Protein AF-A0A143X7D5-F1 (afdb_monomer)

Solvent-accessible surface area (backbone atoms only — not comparable to full-atom values): 6644 Å² total; per-residue (Å²): 92,48,33,37,42,41,21,93,59,34,84,65,52,50,61,60,49,52,70,38,88,50,34,40,72,73,49,76,59,88,43,32,39,33,36,39,40,76,62,88,69,55,76,86,48,47,62,59,50,52,53,51,52,48,35,73,75,69,42,84,82,70,75,68,48,77,35,49,46,55,92,31,26,78,36,88,57,76,90,55,57,66,74,67,44,72,76,34,70,80,75,71,52,84,51,76,47,47,68,66,62,52,52,53,47,24,62,78,66,76,48,131

pLDDT: mean 94.48, std 3.71, range [69.5, 98.38]

Nearest PDB structures (foldseek):
  7tbz-assembly1_A  TM=5.568E-01  e=1.099E-0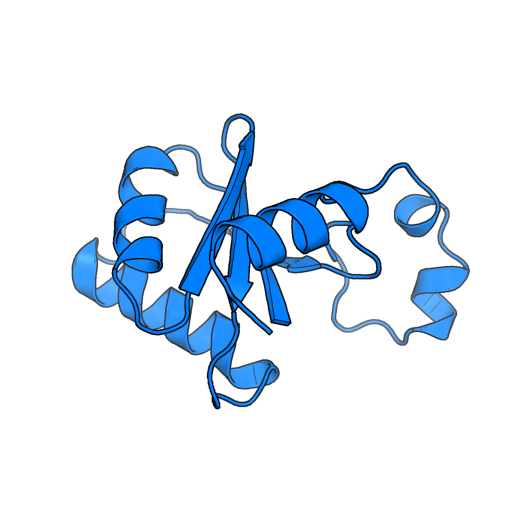1  Homo sapiens
  7b06-assembly1_A  TM=6.783E-01  e=1.007E+00  Thermococcus gorgonarius
  6wue-assembly1_B-2  TM=4.487E-01  e=3.008E-01  Synechocystis sp. PCC 6803
  5h12-assembly1_A  TM=6.350E-01  e=1.232E+00  Pyrococcus
  8s87-assembly1_A  TM=5.845E-01  e=3.153E+00  Thermococcus kodakarensis KOD1

Foldseek 3Di:
DKKKKFFQVCVVLVVLQCPDPQWDFLDDDRRMTMIDGQDDDDPVCVVVVSVVSSCVPVNDPTDMDMAGDDQQAGCPCPVDDPVVLVPDPSNVDDHPGHPVSVVVSCVVVVHD

Secondary structure (DSSP, 8-state):
-EEEEE-TTHHHHHHHHHTSTTEEEEEEETTEEEEEE-SSS-HHHHHHHHHHHHHHHH-S----EEEEEETTEE-S-TTS-HHHHHTSGGGGS--SS-HHHHHHHHHHTT--

Sequence (112 aa):
MTFVIIASFIHQIRPVVENLDDFYCVKKFGPKAFFYYNGNLPEDEVIPYVKAQIKAKLGSILVYEIYPLYKGIIDLTPYLPTEMKESKAYYQRKKDLSDAELEAYKQAHQLK

Radius of gyration: 14.04 Å; Cα contacts (8 Å, |Δi|>4): 137; chains: 1; bounding box: 32×30×34 Å

Mean predicted aligned error: 3.09 Å

Structure (mmCIF, N/CA/C/O backbone):
data_AF-A0A143X7D5-F1
#
_entry.id   AF-A0A143X7D5-F1
#
loop_
_atom_site.group_PDB
_atom_site.id
_atom_site.type_symbol
_atom_site.label_atom_id
_atom_site.label_alt_id
_atom_site.label_comp_id
_atom_site.label_asym_id
_atom_site.label_entity_id
_atom_site.label_seq_id
_atom_site.pdbx_PDB_ins_code
_atom_site.Cartn_x
_atom_site.Cartn_y
_atom_site.Cartn_z
_atom_site.occupancy
_atom_site.B_iso_or_equiv
_atom_site.auth_seq_id
_atom_site.auth_comp_id
_atom_site.auth_asym_id
_atom_site.auth_atom_id
_atom_site.pdbx_PDB_model_num
ATOM 1 N N . MET A 1 1 ? 1.128 -9.568 0.170 1.00 92.94 1 MET A N 1
ATOM 2 C CA . MET A 1 1 ? 1.282 -8.394 -0.732 1.00 92.94 1 MET A CA 1
ATOM 3 C C . MET A 1 1 ? 2.099 -7.282 -0.063 1.00 92.94 1 MET A C 1
ATOM 5 O O . MET A 1 1 ? 1.994 -7.122 1.147 1.00 92.94 1 MET A O 1
ATOM 9 N N . THR A 1 2 ? 2.874 -6.481 -0.807 1.00 96.69 2 THR A N 1
ATOM 10 C CA . THR A 1 2 ? 3.441 -5.205 -0.311 1.00 96.69 2 THR A CA 1
ATOM 11 C C . THR A 1 2 ? 2.892 -4.008 -1.084 1.00 96.69 2 THR A C 1
ATOM 13 O O . THR A 1 2 ? 2.653 -4.077 -2.291 1.00 96.69 2 THR A O 1
ATOM 16 N N . PHE A 1 3 ? 2.679 -2.896 -0.385 1.00 97.94 3 PHE A N 1
ATOM 17 C CA . PHE A 1 3 ? 2.146 -1.665 -0.970 1.00 97.94 3 PHE A CA 1
ATOM 18 C C . PHE A 1 3 ? 2.677 -0.432 -0.235 1.00 97.94 3 PHE A C 1
ATOM 20 O O . PHE A 1 3 ? 3.266 -0.528 0.842 1.00 97.94 3 PHE A O 1
ATOM 27 N N . VAL A 1 4 ? 2.483 0.745 -0.818 1.00 98.31 4 VAL A N 1
ATOM 28 C CA . VAL A 1 4 ? 2.818 2.032 -0.204 1.00 98.31 4 VAL A CA 1
ATOM 29 C C . VAL A 1 4 ? 1.580 2.912 -0.142 1.00 98.31 4 VAL A C 1
ATOM 31 O O . VAL A 1 4 ? 0.784 2.939 -1.079 1.00 98.31 4 VAL A O 1
ATOM 34 N N . ILE A 1 5 ? 1.448 3.663 0.946 1.00 98.06 5 ILE A N 1
ATOM 35 C CA . ILE A 1 5 ? 0.519 4.785 1.054 1.00 98.06 5 ILE A CA 1
ATOM 36 C C . ILE A 1 5 ? 1.329 6.077 1.027 1.00 98.06 5 ILE A C 1
ATOM 38 O O . ILE A 1 5 ? 2.295 6.222 1.784 1.00 98.06 5 ILE A O 1
ATOM 42 N N . ILE A 1 6 ? 0.931 7.012 0.168 1.00 97.62 6 ILE A N 1
ATOM 43 C CA . ILE A 1 6 ? 1.541 8.337 0.042 1.00 97.62 6 ILE A CA 1
ATOM 44 C C . ILE A 1 6 ? 0.500 9.386 0.422 1.00 97.62 6 ILE A C 1
ATOM 46 O O . ILE A 1 6 ? -0.551 9.483 -0.211 1.00 97.62 6 ILE A O 1
ATOM 50 N N . ALA A 1 7 ? 0.785 10.166 1.465 1.00 96.31 7 ALA A N 1
ATOM 51 C CA . ALA A 1 7 ? -0.097 11.231 1.927 1.00 96.31 7 ALA A CA 1
ATOM 52 C C . ALA A 1 7 ? 0.660 12.294 2.732 1.00 96.31 7 ALA A C 1
ATOM 54 O O . ALA A 1 7 ? 1.525 11.971 3.549 1.00 96.31 7 ALA A O 1
ATOM 55 N N . SER A 1 8 ? 0.259 13.562 2.609 1.00 94.12 8 SER A N 1
ATOM 56 C CA . SER A 1 8 ? 0.761 14.644 3.477 1.00 94.12 8 SER A CA 1
ATOM 57 C C . SER A 1 8 ? 0.444 14.388 4.958 1.00 94.12 8 SER A C 1
ATOM 59 O O . SER A 1 8 ? 1.228 14.726 5.843 1.00 94.12 8 SER A O 1
ATOM 61 N N . PHE A 1 9 ? -0.672 13.705 5.233 1.00 92.75 9 PHE A N 1
ATOM 62 C CA . PHE A 1 9 ? -1.133 13.345 6.576 1.00 92.75 9 PHE A CA 1
ATOM 63 C C . PHE A 1 9 ? -0.891 11.867 6.908 1.00 92.75 9 PHE A C 1
ATOM 65 O O . PHE A 1 9 ? -1.668 11.247 7.633 1.00 92.75 9 PHE A O 1
ATOM 72 N N . ILE A 1 10 ? 0.205 11.280 6.409 1.00 96.25 10 ILE A N 1
ATOM 73 C CA . ILE A 1 10 ? 0.511 9.855 6.631 1.00 96.25 10 ILE A CA 1
ATOM 74 C C . ILE A 1 10 ? 0.584 9.472 8.118 1.00 96.25 10 ILE A C 1
ATOM 76 O O . ILE A 1 10 ? 0.326 8.330 8.474 1.00 96.25 10 ILE A O 1
ATOM 80 N N . HIS A 1 11 ? 0.892 10.426 9.002 1.00 94.88 11 HIS A N 1
ATOM 81 C CA . HIS A 1 11 ? 0.900 10.219 10.452 1.00 94.88 11 HIS A CA 1
ATOM 82 C C . HIS A 1 11 ? -0.489 9.911 11.038 1.00 94.88 11 HIS A C 1
ATOM 84 O O . HIS A 1 11 ? -0.551 9.285 12.089 1.00 94.88 11 HIS A O 1
ATOM 90 N N . GLN A 1 12 ? -1.574 10.311 10.367 1.00 94.69 12 GLN A N 1
ATOM 91 C CA . GLN A 1 12 ? -2.952 9.979 10.753 1.00 94.69 12 GLN A CA 1
ATOM 92 C C . GLN A 1 12 ? -3.429 8.689 10.083 1.00 94.69 12 GLN A C 1
ATOM 94 O O . GLN A 1 12 ? -4.130 7.896 10.699 1.00 94.69 12 GLN A O 1
ATOM 99 N N . ILE A 1 13 ? -3.020 8.458 8.830 1.00 96.50 13 ILE A N 1
ATOM 100 C CA . ILE A 1 13 ? -3.439 7.282 8.055 1.00 96.50 13 ILE A CA 1
ATOM 101 C C . ILE A 1 13 ? -2.725 6.012 8.526 1.00 96.50 13 ILE A C 1
ATOM 103 O O . ILE A 1 13 ? -3.361 4.972 8.665 1.00 96.50 13 ILE A O 1
ATOM 107 N N . ARG A 1 14 ? -1.413 6.081 8.790 1.00 96.88 14 ARG A N 1
ATOM 108 C CA . ARG A 1 14 ? -0.607 4.901 9.138 1.00 96.88 14 ARG A CA 1
ATOM 109 C C . ARG A 1 14 ? -1.177 4.127 10.340 1.00 96.88 14 ARG A C 1
ATOM 111 O O . ARG A 1 14 ? -1.389 2.931 10.166 1.00 96.88 14 ARG A O 1
ATOM 118 N N . PRO A 1 15 ? -1.516 4.762 11.482 1.00 96.62 15 PRO A N 1
ATOM 119 C CA . PRO A 1 15 ? -2.087 4.045 12.622 1.00 96.62 15 PRO A CA 1
ATOM 120 C C . PRO A 1 15 ? -3.411 3.343 12.313 1.00 96.62 15 PRO A C 1
ATOM 122 O O . PRO A 1 15 ? -3.698 2.305 12.891 1.00 96.62 15 PRO A O 1
ATOM 125 N N . VAL A 1 16 ? -4.230 3.882 11.400 1.00 96.56 16 VAL A N 1
ATOM 126 C CA . VAL A 1 16 ? -5.484 3.222 11.002 1.00 96.56 16 VAL A CA 1
ATOM 127 C C . VAL A 1 16 ? -5.200 1.883 10.339 1.00 96.56 16 VAL A C 1
ATOM 129 O O . VAL A 1 16 ? -5.892 0.917 10.631 1.00 96.56 16 VAL A O 1
ATOM 132 N N . VAL A 1 17 ? -4.183 1.831 9.480 1.00 97.19 17 VAL A N 1
ATOM 133 C CA . VAL A 1 17 ? -3.807 0.616 8.750 1.00 97.19 17 VAL A CA 1
ATOM 134 C C . VAL A 1 17 ? -3.034 -0.355 9.642 1.00 97.19 17 VAL A C 1
ATOM 136 O O . VAL A 1 17 ? -3.283 -1.546 9.563 1.00 97.19 17 VAL A O 1
ATOM 139 N N . GLU A 1 18 ? -2.159 0.135 10.526 1.00 95.50 18 GLU A N 1
ATOM 140 C CA . GLU A 1 18 ? -1.446 -0.697 11.519 1.00 95.50 18 GLU A CA 1
ATOM 141 C C . GLU A 1 18 ? -2.389 -1.370 12.532 1.00 95.50 18 GLU A C 1
ATOM 143 O O . GLU A 1 18 ? -2.022 -2.372 13.132 1.00 95.50 18 GLU A O 1
ATOM 148 N N . ASN A 1 19 ? -3.596 -0.829 12.729 1.00 96.06 19 ASN A N 1
ATOM 149 C CA . ASN A 1 19 ? -4.622 -1.421 13.591 1.00 96.06 19 ASN A CA 1
ATOM 150 C C . ASN A 1 19 ? -5.505 -2.457 12.871 1.00 96.06 19 ASN A C 1
ATOM 152 O O . ASN A 1 19 ? -6.439 -2.972 13.484 1.00 96.06 19 ASN A O 1
ATOM 156 N N . LEU A 1 20 ? -5.283 -2.713 11.578 1.00 96.25 20 LEU A N 1
ATOM 157 C CA . LEU A 1 20 ? -5.982 -3.765 10.840 1.00 96.25 20 LEU A CA 1
ATOM 158 C C . LEU A 1 20 ? -5.229 -5.088 10.986 1.00 96.25 20 LEU A C 1
ATOM 160 O O . LEU A 1 20 ? -3.998 -5.114 10.962 1.00 96.25 20 LEU A O 1
ATOM 164 N N . ASP A 1 21 ? -5.975 -6.186 11.066 1.00 94.12 21 ASP A N 1
ATOM 165 C CA . ASP A 1 21 ? -5.393 -7.522 11.178 1.00 94.12 21 ASP A CA 1
ATOM 166 C C . ASP A 1 21 ? -4.529 -7.856 9.954 1.00 94.12 21 ASP A C 1
ATOM 168 O O . ASP A 1 21 ? -4.915 -7.616 8.809 1.00 94.12 21 ASP A O 1
ATOM 172 N N . ASP A 1 22 ? -3.350 -8.423 10.209 1.00 95.94 22 ASP A N 1
ATOM 173 C CA . ASP A 1 22 ? -2.362 -8.838 9.207 1.00 95.94 22 ASP A CA 1
ATOM 174 C C . ASP A 1 22 ? -1.720 -7.710 8.372 1.00 95.94 22 ASP A C 1
ATOM 176 O O . ASP A 1 22 ? -1.047 -7.994 7.371 1.00 95.94 22 ASP A O 1
ATOM 180 N N . PHE A 1 23 ? -1.882 -6.440 8.766 1.00 97.38 23 PHE A N 1
ATOM 181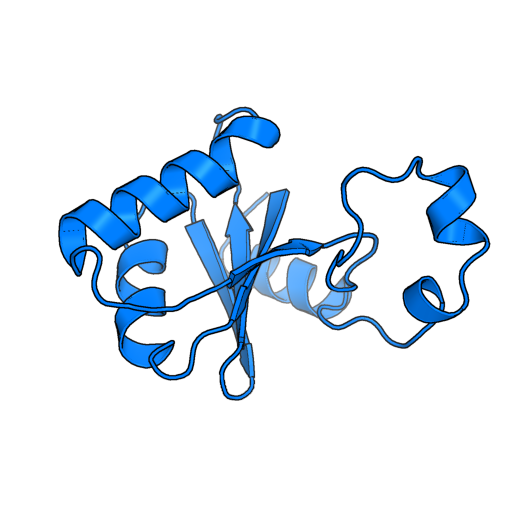 C CA . PHE A 1 23 ? -1.234 -5.290 8.126 1.00 97.38 23 PHE A CA 1
ATOM 182 C C . PHE A 1 23 ? -0.094 -4.729 8.974 1.00 97.38 23 PHE A C 1
ATOM 184 O O . PHE A 1 23 ? -0.279 -4.282 10.102 1.00 97.38 23 PHE A O 1
ATOM 191 N N . TYR A 1 24 ? 1.094 -4.653 8.380 1.00 97.06 24 TYR A N 1
ATOM 192 C CA . TYR A 1 24 ? 2.307 -4.271 9.094 1.00 97.06 24 TYR A CA 1
ATOM 193 C C . TYR A 1 24 ? 3.041 -3.144 8.376 1.00 97.06 24 TYR A C 1
ATOM 195 O O . TYR A 1 24 ? 3.383 -3.270 7.199 1.00 97.06 24 TYR A O 1
ATOM 203 N N . CYS A 1 25 ? 3.314 -2.034 9.064 1.00 97.38 25 CYS A N 1
ATOM 204 C CA . CYS A 1 25 ? 4.124 -0.952 8.506 1.00 97.38 25 CYS A CA 1
ATOM 205 C C . CYS A 1 25 ? 5.614 -1.314 8.589 1.00 97.38 25 CYS A C 1
ATOM 207 O O . CYS A 1 25 ? 6.243 -1.178 9.636 1.00 97.38 25 CYS A O 1
ATOM 209 N N . VAL A 1 26 ? 6.196 -1.701 7.455 1.00 97.44 26 VAL A N 1
ATOM 210 C CA . VAL A 1 26 ? 7.606 -2.098 7.343 1.00 97.44 26 VAL A CA 1
ATOM 211 C C . VAL A 1 26 ? 8.534 -0.902 7.531 1.00 97.44 26 VAL A C 1
ATOM 213 O O . VAL A 1 26 ? 9.535 -0.982 8.239 1.00 97.44 26 VAL A O 1
ATOM 216 N N . LYS A 1 27 ? 8.212 0.232 6.894 1.00 95.62 27 LYS A N 1
ATOM 217 C CA . LYS A 1 27 ? 8.991 1.468 7.040 1.00 95.62 27 LYS A CA 1
ATOM 218 C C . LYS A 1 27 ? 8.202 2.720 6.689 1.00 95.62 27 LYS A C 1
ATOM 220 O O . LYS A 1 27 ? 7.272 2.691 5.885 1.00 95.62 27 LYS A O 1
ATOM 225 N N . LYS A 1 28 ? 8.646 3.854 7.231 1.00 95.88 28 LYS A N 1
ATOM 226 C CA . LYS A 1 28 ? 8.132 5.192 6.919 1.00 95.88 28 LYS A CA 1
ATOM 227 C C . LYS A 1 28 ? 9.262 6.084 6.414 1.00 95.88 28 LYS A C 1
ATOM 229 O O . LYS A 1 28 ? 10.320 6.147 7.031 1.00 95.88 28 LYS A O 1
ATOM 234 N N . PHE A 1 29 ? 9.012 6.821 5.337 1.00 94.31 29 PHE A N 1
ATOM 235 C CA . PHE A 1 29 ? 9.943 7.809 4.798 1.00 94.31 29 PHE A CA 1
ATOM 236 C C . PHE A 1 29 ? 9.186 9.044 4.295 1.00 94.31 29 PHE A C 1
ATOM 238 O O . PHE A 1 29 ? 8.524 9.008 3.255 1.00 94.31 29 PHE A O 1
ATOM 245 N N . GLY A 1 30 ? 9.263 10.143 5.051 1.00 94.19 30 GLY A N 1
ATOM 246 C CA . GLY A 1 30 ? 8.526 11.373 4.751 1.00 94.19 30 GLY A CA 1
ATOM 247 C C . GLY A 1 30 ? 7.010 11.120 4.642 1.00 94.19 30 GLY A C 1
ATOM 248 O O . GLY A 1 30 ? 6.436 10.575 5.590 1.00 94.19 30 GLY A O 1
ATOM 249 N N . PRO A 1 31 ? 6.360 11.478 3.515 1.00 96.25 31 PRO A N 1
ATOM 250 C CA . PRO A 1 31 ? 4.926 11.265 3.298 1.00 96.25 31 PRO A CA 1
ATOM 251 C C . PRO A 1 31 ? 4.564 9.816 2.925 1.00 96.25 31 PRO A C 1
ATOM 253 O O . PRO A 1 31 ? 3.401 9.537 2.645 1.00 96.25 31 PRO A O 1
ATOM 256 N N . LYS A 1 32 ? 5.540 8.899 2.874 1.00 97.94 32 LYS A N 1
ATOM 257 C CA . LYS A 1 32 ? 5.350 7.510 2.439 1.00 97.94 32 LYS A CA 1
ATOM 258 C C . LYS A 1 32 ? 5.383 6.559 3.631 1.00 97.94 32 LYS A C 1
ATOM 260 O O . LYS A 1 32 ? 6.309 6.630 4.443 1.00 97.94 32 LYS A O 1
ATOM 265 N N . ALA A 1 33 ? 4.435 5.633 3.698 1.00 98.19 33 ALA A N 1
ATOM 266 C CA . ALA A 1 33 ? 4.499 4.468 4.578 1.00 98.19 33 ALA A CA 1
ATOM 267 C C . ALA A 1 33 ? 4.330 3.193 3.752 1.00 98.19 33 ALA A C 1
ATOM 269 O O . ALA A 1 33 ? 3.408 3.090 2.944 1.00 98.19 33 ALA A O 1
ATOM 270 N N . PHE A 1 34 ? 5.252 2.254 3.932 1.00 98.38 34 PHE A N 1
ATOM 271 C CA . PHE A 1 34 ? 5.306 0.992 3.209 1.00 98.38 34 PHE A CA 1
ATOM 272 C C . PHE A 1 34 ? 4.772 -0.111 4.105 1.00 98.38 34 PHE A C 1
ATOM 274 O O . PHE A 1 34 ? 5.220 -0.255 5.243 1.00 98.38 34 PHE A O 1
ATOM 281 N N . PHE A 1 35 ? 3.844 -0.888 3.570 1.00 98.12 35 PHE A N 1
ATOM 282 C CA . PHE A 1 35 ? 3.129 -1.920 4.291 1.00 98.12 35 PHE A CA 1
ATOM 283 C C . PHE A 1 35 ? 3.375 -3.293 3.686 1.00 98.12 35 PHE A C 1
ATOM 285 O O . PHE A 1 35 ? 3.539 -3.448 2.471 1.00 98.12 35 PHE A O 1
ATOM 292 N N . TYR A 1 36 ? 3.353 -4.285 4.563 1.00 97.44 36 TYR A N 1
ATOM 293 C CA . TYR A 1 36 ? 3.293 -5.695 4.244 1.00 97.44 36 TYR A CA 1
ATOM 294 C C . TYR A 1 36 ? 1.961 -6.253 4.749 1.00 97.44 36 TYR A C 1
ATOM 296 O O . TYR A 1 36 ? 1.570 -5.993 5.884 1.00 97.44 36 TYR A O 1
ATOM 304 N N . TYR A 1 37 ? 1.270 -6.987 3.883 1.00 96.88 37 TYR A N 1
ATOM 305 C CA . TYR A 1 37 ? 0.040 -7.705 4.187 1.00 96.88 37 TYR A CA 1
ATOM 306 C C . TYR A 1 37 ? 0.288 -9.213 4.116 1.00 96.88 37 TYR A C 1
ATOM 308 O O . TYR A 1 37 ? 0.750 -9.698 3.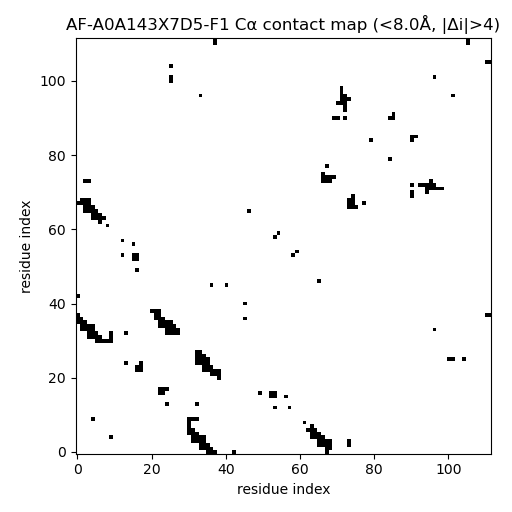070 1.00 96.88 37 TYR A O 1
ATOM 316 N N . ASN A 1 38 ? -0.038 -9.918 5.205 1.00 95.31 38 ASN A N 1
ATOM 317 C CA . ASN A 1 38 ? 0.151 -11.367 5.376 1.00 95.31 38 ASN A CA 1
ATOM 318 C C . ASN A 1 38 ? -1.156 -12.132 5.679 1.00 95.31 38 ASN A C 1
ATOM 320 O O . ASN A 1 38 ? -1.122 -13.230 6.228 1.00 95.31 38 ASN A O 1
ATOM 324 N N . GLY A 1 39 ? -2.309 -11.537 5.379 1.00 93.75 39 GLY A N 1
ATOM 325 C CA . GLY A 1 39 ? -3.601 -12.181 5.605 1.00 93.75 39 GLY A CA 1
ATOM 326 C C . GLY A 1 39 ? -4.099 -12.960 4.386 1.00 93.75 39 GLY A C 1
ATOM 327 O O . GLY A 1 39 ? -3.378 -13.167 3.410 1.00 93.75 39 GLY A O 1
ATOM 328 N N . ASN A 1 40 ? 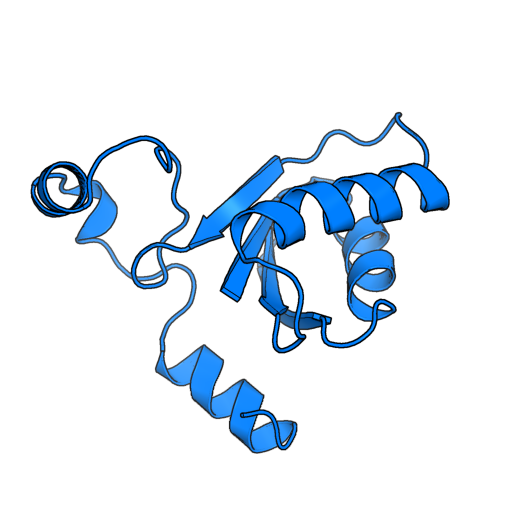-5.367 -13.372 4.443 1.00 94.44 40 ASN A N 1
ATOM 329 C CA . ASN A 1 40 ? -5.989 -14.258 3.451 1.00 94.44 40 ASN A CA 1
ATOM 330 C C . ASN A 1 40 ? -6.813 -13.546 2.362 1.00 94.44 40 ASN A C 1
ATOM 332 O O . ASN A 1 40 ? -7.432 -14.222 1.542 1.00 94.44 40 ASN A O 1
ATOM 336 N N . LEU A 1 41 ? -6.878 -12.210 2.355 1.00 95.31 41 LEU A N 1
ATOM 337 C CA . LEU A 1 41 ? -7.595 -11.479 1.308 1.00 95.31 41 LEU A CA 1
ATOM 338 C C . LEU A 1 41 ? -6.902 -11.669 -0.052 1.00 95.31 41 LEU A C 1
ATOM 340 O O . LEU A 1 41 ? -5.666 -11.626 -0.110 1.00 95.31 41 LEU A O 1
ATOM 344 N N . PRO A 1 42 ? -7.672 -11.812 -1.146 1.00 95.25 42 PRO A N 1
ATOM 345 C CA . PRO A 1 42 ? -7.140 -11.739 -2.503 1.00 95.25 42 PRO A CA 1
ATOM 346 C C . PRO A 1 42 ? -6.333 -10.452 -2.719 1.00 95.25 42 PRO A C 1
ATOM 348 O O . PRO A 1 42 ? -6.715 -9.386 -2.236 1.00 95.25 42 PRO A O 1
ATOM 351 N N . GLU A 1 43 ? -5.207 -10.529 -3.437 1.00 91.19 43 GLU A N 1
ATOM 352 C CA . GLU A 1 43 ? -4.298 -9.380 -3.598 1.00 91.19 43 GLU A CA 1
ATOM 353 C C . GLU A 1 43 ? -4.978 -8.154 -4.229 1.00 91.19 43 GLU A C 1
ATOM 355 O O . GLU A 1 43 ? -4.676 -7.015 -3.865 1.00 91.19 43 GLU A O 1
ATOM 360 N N . ASP A 1 44 ? -5.922 -8.377 -5.142 1.00 92.69 44 ASP A N 1
ATOM 361 C CA . ASP A 1 44 ? -6.719 -7.339 -5.794 1.00 92.69 44 ASP A CA 1
ATOM 362 C C . ASP A 1 44 ? -7.760 -6.691 -4.863 1.00 92.69 44 ASP A C 1
ATOM 364 O O . ASP A 1 44 ? -8.187 -5.562 -5.119 1.00 92.69 44 ASP A O 1
ATOM 368 N N . GLU A 1 45 ? -8.096 -7.330 -3.740 1.00 96.06 45 GLU A N 1
ATOM 369 C CA . GLU A 1 45 ? -9.013 -6.809 -2.720 1.00 96.06 45 GLU A CA 1
ATOM 370 C C . GLU A 1 45 ? -8.310 -6.044 -1.588 1.00 96.06 45 GLU A C 1
ATOM 372 O O . GLU A 1 45 ? -8.932 -5.194 -0.943 1.00 96.06 45 GLU A O 1
ATOM 377 N N . VAL A 1 46 ? -7.008 -6.263 -1.371 1.00 96.88 46 VAL A N 1
ATOM 378 C CA . VAL A 1 46 ? -6.249 -5.644 -0.265 1.00 96.88 46 VAL A CA 1
ATOM 379 C C . VAL A 1 46 ? -6.302 -4.113 -0.315 1.00 96.88 46 VAL A C 1
ATOM 381 O O . VAL A 1 46 ? -6.641 -3.464 0.675 1.00 96.88 46 VAL A O 1
ATOM 384 N N . ILE A 1 47 ? -5.983 -3.500 -1.462 1.00 96.19 47 ILE A N 1
ATOM 385 C CA . ILE A 1 47 ? -5.992 -2.032 -1.599 1.00 96.19 47 ILE A CA 1
ATOM 386 C C . ILE A 1 47 ? -7.417 -1.458 -1.463 1.00 96.19 47 ILE A C 1
ATOM 388 O O . ILE A 1 47 ? -7.580 -0.489 -0.712 1.00 96.19 47 ILE A O 1
ATOM 392 N N . PRO A 1 48 ? -8.450 -1.995 -2.146 1.00 96.56 48 PRO A N 1
ATOM 393 C CA . PRO A 1 48 ? -9.840 -1.601 -1.912 1.00 96.56 48 PRO A CA 1
ATOM 394 C C . PRO A 1 48 ? -10.258 -1.680 -0.441 1.00 96.56 48 PRO A C 1
ATOM 396 O O . PRO A 1 48 ? -10.848 -0.724 0.073 1.00 96.56 48 PRO A O 1
ATOM 399 N N . TYR A 1 49 ? -9.898 -2.763 0.252 1.00 97.38 49 TYR A N 1
ATOM 400 C CA . TYR A 1 49 ? -10.183 -2.943 1.672 1.00 97.38 49 TYR A CA 1
ATOM 401 C C . TYR A 1 49 ? -9.524 -1.850 2.524 1.00 97.38 49 TYR A C 1
ATOM 403 O O . TYR A 1 49 ? -10.212 -1.155 3.274 1.00 97.38 49 TYR A O 1
ATOM 411 N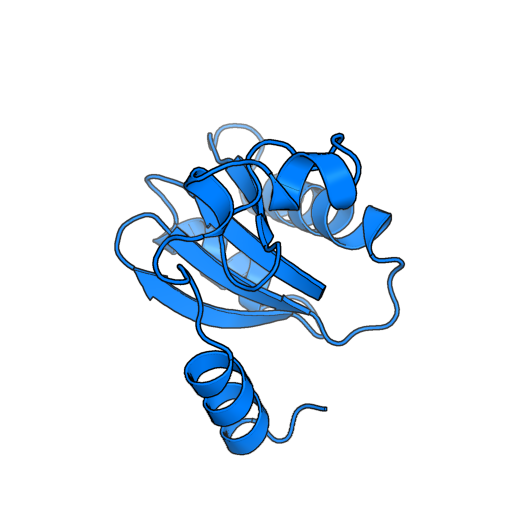 N . VAL A 1 50 ? -8.221 -1.607 2.349 1.00 97.31 50 VAL A N 1
ATOM 412 C CA . VAL A 1 50 ? -7.494 -0.553 3.081 1.00 97.31 50 VAL A CA 1
ATOM 413 C C . VAL A 1 50 ? -8.115 0.827 2.837 1.00 97.31 50 VAL A C 1
ATOM 415 O O . VAL A 1 50 ? -8.333 1.584 3.786 1.00 97.31 50 VAL A O 1
ATOM 418 N N . LYS A 1 51 ? -8.468 1.153 1.585 1.00 96.19 51 LYS A N 1
ATOM 419 C CA . LYS A 1 51 ? -9.158 2.413 1.247 1.00 96.19 51 LYS A CA 1
ATOM 420 C C . LYS A 1 51 ? -10.486 2.552 1.991 1.00 96.19 51 LYS A C 1
ATOM 422 O O . LYS A 1 51 ? -10.784 3.630 2.515 1.00 96.19 51 LYS A O 1
ATOM 427 N N . ALA A 1 52 ? -11.273 1.478 2.055 1.00 96.12 52 ALA A N 1
ATOM 428 C CA . ALA A 1 52 ? -12.541 1.465 2.774 1.00 96.12 52 ALA A CA 1
ATOM 429 C C . ALA A 1 52 ? -12.343 1.696 4.281 1.00 96.12 52 ALA A C 1
ATOM 431 O O . ALA A 1 52 ? -13.053 2.518 4.862 1.00 96.12 52 ALA A O 1
ATOM 432 N N . GLN A 1 53 ? -11.341 1.058 4.895 1.00 96.44 53 GLN A N 1
ATOM 433 C CA . GLN A 1 53 ? -11.034 1.229 6.321 1.00 96.44 53 GLN A CA 1
ATOM 434 C C . GLN A 1 53 ? -10.574 2.655 6.654 1.00 96.44 53 GLN A C 1
ATOM 436 O O . GLN A 1 53 ? -11.071 3.264 7.604 1.00 96.44 53 GLN A O 1
ATOM 441 N N . ILE A 1 54 ? -9.692 3.237 5.834 1.00 96.19 54 ILE A N 1
ATOM 442 C CA . ILE A 1 54 ? -9.253 4.633 5.997 1.00 96.19 54 ILE A CA 1
ATOM 443 C C . ILE A 1 54 ? -10.452 5.580 5.901 1.00 96.19 54 ILE A C 1
ATOM 445 O O . ILE A 1 54 ? -10.634 6.432 6.771 1.00 96.19 54 ILE A O 1
ATOM 449 N N . LYS A 1 55 ? -11.303 5.404 4.881 1.00 94.88 55 LYS A N 1
ATOM 450 C CA . LYS A 1 55 ? -12.505 6.225 4.683 1.00 94.88 55 LYS A CA 1
ATOM 451 C C . LYS A 1 55 ? -13.484 6.102 5.853 1.00 94.88 55 LYS A C 1
ATOM 453 O O . LYS A 1 55 ? -14.057 7.108 6.263 1.00 94.88 55 LYS A O 1
ATOM 458 N N . ALA A 1 56 ? -13.665 4.901 6.398 1.00 95.31 56 ALA A N 1
ATOM 459 C CA . ALA A 1 56 ? -14.552 4.663 7.533 1.00 95.31 56 ALA A CA 1
ATOM 460 C C . ALA A 1 56 ? -14.052 5.331 8.826 1.00 95.31 56 ALA A C 1
ATOM 462 O O . ALA A 1 56 ? -14.865 5.795 9.622 1.00 95.31 56 ALA A O 1
ATOM 463 N N . LYS A 1 57 ? -12.731 5.395 9.041 1.00 94.50 57 LYS A N 1
ATOM 464 C CA . LYS A 1 57 ? -12.136 5.934 10.278 1.00 94.50 57 LYS A CA 1
ATOM 465 C C . LYS A 1 57 ? -11.822 7.430 10.225 1.00 94.50 57 LYS A C 1
ATOM 467 O O . LYS A 1 57 ? -11.969 8.102 11.238 1.00 94.50 57 LYS A O 1
ATOM 472 N N . LEU A 1 58 ? -11.378 7.944 9.078 1.00 93.19 58 LEU A N 1
ATOM 473 C CA . LEU A 1 58 ? -10.892 9.327 8.925 1.00 93.19 58 LEU A CA 1
ATOM 474 C C . LEU A 1 58 ? -11.774 10.186 8.006 1.00 93.19 58 LEU A C 1
ATOM 476 O O . LEU A 1 58 ? -11.516 11.376 7.825 1.00 93.19 58 LEU A O 1
ATOM 480 N N . GLY A 1 59 ? -12.820 9.600 7.422 1.00 87.94 59 GLY A N 1
ATOM 481 C CA . GLY A 1 59 ? -13.693 10.272 6.468 1.00 87.94 59 GLY A CA 1
ATOM 482 C C . GLY A 1 59 ? -13.092 10.381 5.063 1.00 87.94 59 GLY A C 1
ATOM 483 O O . GLY A 1 59 ? -12.005 9.891 4.764 1.00 87.94 59 GLY A O 1
ATOM 484 N N . SER A 1 60 ? -13.835 11.034 4.166 1.00 81.94 60 SER A N 1
ATOM 485 C CA . SER A 1 60 ? -13.480 11.138 2.736 1.00 81.94 60 SER A CA 1
ATOM 486 C C . SER A 1 60 ? -12.634 12.369 2.391 1.00 81.94 60 SER A C 1
ATOM 488 O O . SER A 1 60 ? -12.363 12.607 1.221 1.00 81.94 60 SER A O 1
ATOM 490 N N . ILE A 1 61 ? -12.259 13.177 3.388 1.00 84.06 61 ILE A N 1
ATOM 491 C CA . ILE A 1 61 ? -11.592 14.473 3.179 1.00 84.06 61 ILE A CA 1
ATOM 492 C C . ILE A 1 61 ? -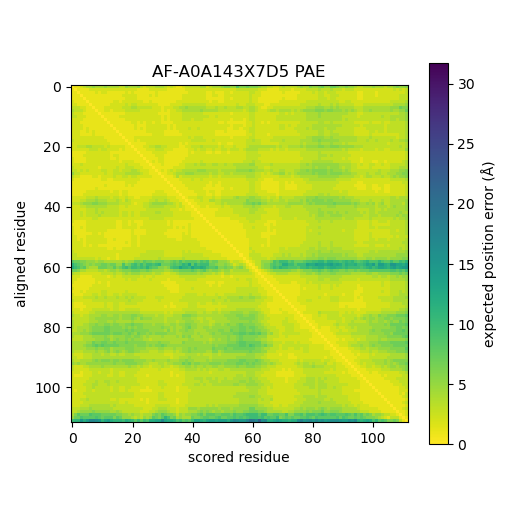10.089 14.346 2.910 1.00 84.06 61 ILE A C 1
ATOM 494 O O . ILE A 1 61 ? -9.469 15.280 2.407 1.00 84.06 61 ILE A O 1
ATOM 498 N N . LEU A 1 62 ? -9.484 13.211 3.269 1.00 86.00 62 LEU A N 1
ATOM 499 C CA . LEU A 1 62 ? -8.050 13.007 3.121 1.00 86.00 62 LEU A CA 1
ATOM 500 C C . LEU A 1 62 ? -7.713 12.604 1.687 1.00 86.00 62 LEU A C 1
ATOM 502 O O . LEU A 1 62 ? -8.204 11.597 1.182 1.00 86.00 62 LEU A O 1
ATOM 506 N N . VAL A 1 63 ? -6.813 13.365 1.066 1.00 90.88 63 VAL A N 1
ATOM 507 C CA . VAL A 1 63 ? -6.211 13.017 -0.222 1.00 90.88 63 VAL A CA 1
ATOM 508 C C . VAL A 1 63 ? -4.995 12.132 0.031 1.00 90.88 63 VAL A C 1
ATOM 510 O O . VAL A 1 63 ? -4.059 12.528 0.731 1.00 90.88 63 VAL A O 1
ATOM 513 N N . TYR A 1 64 ? -5.019 10.927 -0.527 1.00 95.50 64 TYR A N 1
ATOM 514 C CA . TYR A 1 64 ? -3.929 9.964 -0.439 1.00 95.50 64 TYR A CA 1
ATOM 515 C C . TYR A 1 64 ? -3.921 9.047 -1.659 1.00 95.50 64 TYR A C 1
ATOM 517 O O . TYR A 1 64 ? -4.949 8.824 -2.301 1.00 95.50 64 TYR A O 1
ATOM 525 N N . GLU A 1 65 ? -2.757 8.474 -1.937 1.00 96.00 65 GLU A N 1
ATOM 526 C CA . GLU A 1 65 ? -2.575 7.485 -2.993 1.00 96.00 65 GLU A CA 1
ATOM 527 C C . GLU A 1 65 ? -2.075 6.173 -2.395 1.00 96.00 65 GLU A C 1
ATOM 529 O O . GLU A 1 65 ? -1.296 6.173 -1.438 1.00 96.00 65 GLU A O 1
ATOM 534 N N . ILE A 1 66 ? -2.530 5.052 -2.955 1.00 97.12 66 ILE A N 1
ATOM 535 C CA . ILE A 1 66 ? -2.064 3.716 -2.581 1.00 97.12 66 ILE A CA 1
ATOM 536 C C . ILE A 1 66 ? -1.601 3.006 -3.842 1.00 97.12 66 ILE A C 1
ATOM 538 O O . ILE A 1 66 ? -2.380 2.878 -4.788 1.00 97.12 66 ILE A O 1
ATOM 542 N N . TYR A 1 67 ? -0.361 2.526 -3.822 1.00 97.19 67 TYR A N 1
ATOM 543 C CA . TYR A 1 67 ? 0.258 1.824 -4.941 1.00 97.19 67 TYR A CA 1
ATOM 544 C C . TYR A 1 67 ? 0.802 0.468 -4.490 1.00 97.19 67 TYR A C 1
ATOM 546 O O . TYR A 1 67 ? 1.417 0.396 -3.421 1.00 97.19 67 TYR A O 1
ATOM 554 N N . PRO A 1 68 ? 0.643 -0.597 -5.293 1.00 96.62 68 PRO A N 1
ATOM 555 C CA . PRO A 1 68 ? 1.382 -1.831 -5.070 1.00 96.62 68 PRO A CA 1
ATOM 556 C C . PRO A 1 68 ? 2.883 -1.606 -5.301 1.00 96.62 68 PRO A C 1
ATOM 558 O O . PRO A 1 68 ? 3.298 -0.599 -5.886 1.00 96.62 68 PRO A O 1
ATOM 561 N N . LEU A 1 69 ? 3.712 -2.546 -4.845 1.00 96.19 69 LEU A N 1
ATOM 562 C CA . LEU A 1 69 ? 5.135 -2.563 -5.179 1.00 96.19 69 LEU A CA 1
ATOM 563 C C . LEU A 1 69 ? 5.436 -3.659 -6.204 1.00 96.19 69 LEU A C 1
ATOM 565 O O . LEU A 1 69 ? 5.126 -4.826 -5.984 1.00 96.19 69 LEU A O 1
ATOM 569 N N . TYR A 1 70 ? 6.125 -3.300 -7.284 1.00 94.94 70 TYR A N 1
ATOM 570 C CA . TYR A 1 70 ? 6.684 -4.243 -8.248 1.00 94.94 70 TYR A CA 1
ATOM 571 C C . TYR A 1 70 ? 8.197 -4.348 -8.033 1.00 94.94 70 TYR A C 1
ATOM 573 O O . TYR A 1 70 ? 8.917 -3.357 -8.157 1.00 94.94 70 TYR A O 1
ATOM 581 N N . LYS A 1 71 ? 8.687 -5.539 -7.656 1.00 93.12 71 LYS A N 1
ATOM 582 C CA . LYS A 1 71 ? 10.101 -5.792 -7.296 1.00 93.12 71 LYS A CA 1
ATOM 583 C C . LYS A 1 71 ? 10.663 -4.770 -6.285 1.00 93.12 71 LYS A C 1
ATOM 585 O O . LYS A 1 71 ? 11.824 -4.376 -6.365 1.00 93.12 71 LYS A O 1
ATOM 590 N N . GLY A 1 72 ? 9.837 -4.331 -5.332 1.00 94.19 72 GLY A N 1
ATOM 591 C CA . GLY A 1 72 ? 10.220 -3.353 -4.306 1.00 94.19 72 GLY A CA 1
ATOM 592 C C . GLY A 1 72 ? 10.225 -1.891 -4.772 1.00 94.19 72 GLY A C 1
ATOM 593 O O . GLY A 1 72 ? 10.658 -1.017 -4.024 1.00 94.19 72 GLY A O 1
ATOM 594 N N . ILE A 1 73 ? 9.756 -1.599 -5.985 1.00 96.62 73 ILE A N 1
ATOM 595 C CA . ILE A 1 73 ? 9.601 -0.245 -6.537 1.00 96.62 73 ILE A CA 1
ATOM 596 C C . ILE A 1 73 ? 8.112 0.098 -6.580 1.00 96.62 73 ILE A C 1
ATOM 598 O O . ILE A 1 73 ? 7.292 -0.764 -6.889 1.00 96.62 73 ILE A O 1
ATOM 602 N N . ILE A 1 74 ? 7.756 1.347 -6.277 1.00 96.75 74 ILE A N 1
ATOM 603 C CA . ILE A 1 74 ? 6.369 1.829 -6.356 1.00 96.75 74 ILE A CA 1
ATOM 604 C C . ILE A 1 74 ? 5.836 1.619 -7.774 1.00 96.75 74 ILE A C 1
ATOM 606 O O . ILE A 1 74 ? 6.383 2.155 -8.734 1.00 96.75 74 ILE A O 1
ATOM 610 N N . ASP A 1 75 ? 4.769 0.842 -7.920 1.00 96.06 75 ASP A N 1
ATOM 611 C CA . ASP A 1 75 ? 4.216 0.536 -9.229 1.00 96.06 75 ASP A CA 1
ATOM 612 C C . ASP A 1 75 ? 3.204 1.606 -9.652 1.00 96.06 75 ASP A C 1
ATOM 614 O O . ASP A 1 75 ? 2.031 1.574 -9.283 1.00 96.06 75 ASP A O 1
ATOM 618 N N . LEU A 1 76 ? 3.682 2.572 -10.441 1.00 92.38 76 LEU A N 1
ATOM 619 C CA . LEU A 1 76 ? 2.861 3.652 -11.003 1.00 92.38 76 LEU A CA 1
ATOM 620 C C . LEU A 1 76 ? 2.014 3.198 -12.200 1.00 92.38 76 LEU A C 1
ATOM 622 O O . LEU A 1 76 ? 1.135 3.928 -12.652 1.00 92.38 76 LEU A O 1
ATOM 626 N N . THR A 1 77 ? 2.285 2.008 -12.741 1.00 92.00 77 THR A N 1
ATOM 627 C CA . THR A 1 77 ? 1.571 1.465 -13.900 1.00 92.00 77 THR A CA 1
ATOM 628 C C . THR A 1 77 ? 1.150 0.015 -13.662 1.00 92.00 77 THR A C 1
ATOM 630 O O . THR A 1 77 ? 1.527 -0.867 -14.435 1.00 92.00 77 THR A O 1
ATOM 633 N N . PRO A 1 78 ? 0.345 -0.261 -12.614 1.00 89.69 78 PRO A N 1
ATOM 634 C CA . PRO A 1 78 ? 0.008 -1.627 -12.216 1.00 89.69 78 PRO A CA 1
ATOM 635 C C . PRO A 1 78 ? -0.719 -2.402 -13.318 1.00 89.69 78 PRO A C 1
ATOM 637 O O . PRO A 1 78 ? -0.509 -3.602 -13.442 1.00 89.69 78 PRO A O 1
ATOM 640 N N . TYR A 1 79 ? -1.470 -1.698 -14.169 1.00 89.75 79 TYR A N 1
ATOM 641 C CA . TYR A 1 79 ? -2.194 -2.232 -15.323 1.00 89.75 79 TYR A CA 1
ATOM 642 C C . TYR A 1 79 ? -1.299 -2.739 -16.467 1.00 89.75 79 TYR A C 1
ATOM 644 O O . TYR A 1 79 ? -1.800 -3.398 -17.375 1.00 89.75 79 TYR A O 1
ATOM 652 N N . LEU A 1 80 ? -0.000 -2.414 -16.478 1.00 92.50 80 LEU A N 1
ATOM 653 C CA . LEU A 1 80 ? 0.896 -2.893 -17.529 1.00 92.50 80 LEU A CA 1
ATOM 654 C C . LEU A 1 80 ? 1.343 -4.340 -17.278 1.00 92.50 80 LEU A C 1
ATOM 656 O O . LEU A 1 80 ? 1.652 -4.690 -16.134 1.00 92.50 80 LEU A O 1
ATOM 660 N N . PRO A 1 81 ? 1.471 -5.161 -18.337 1.00 92.88 81 PRO A N 1
ATOM 661 C CA . PRO A 1 81 ? 2.071 -6.486 -18.237 1.00 92.88 81 PRO A CA 1
ATOM 662 C C . PRO A 1 81 ? 3.507 -6.435 -17.707 1.00 92.88 81 PRO A C 1
ATOM 664 O O . PRO A 1 81 ? 4.248 -5.483 -17.969 1.00 92.88 81 PRO A O 1
ATOM 667 N N . THR A 1 82 ? 3.922 -7.497 -17.018 1.00 92.25 82 THR A N 1
ATOM 668 C CA . THR A 1 82 ? 5.266 -7.638 -16.436 1.00 92.25 82 THR A CA 1
ATOM 669 C C . THR A 1 82 ? 6.374 -7.408 -17.464 1.00 92.25 82 THR A C 1
ATOM 671 O O . THR A 1 82 ? 7.275 -6.616 -17.209 1.00 92.25 82 THR A O 1
ATOM 674 N N . GLU A 1 83 ? 6.271 -8.005 -18.651 1.00 92.75 83 GLU A N 1
ATOM 675 C CA . GLU A 1 83 ? 7.263 -7.864 -19.730 1.00 92.75 83 GLU A CA 1
ATOM 676 C C . GLU A 1 83 ? 7.470 -6.396 -20.142 1.00 92.75 83 GLU A C 1
ATOM 678 O O . GLU A 1 83 ? 8.593 -5.935 -20.349 1.00 92.75 83 GLU A O 1
ATOM 683 N N . MET A 1 84 ? 6.384 -5.615 -20.182 1.00 91.94 84 MET A N 1
ATOM 684 C CA . MET A 1 84 ? 6.441 -4.183 -20.485 1.00 91.94 84 MET A CA 1
ATOM 685 C C . MET A 1 84 ? 6.983 -3.347 -19.324 1.00 91.94 84 MET A C 1
ATOM 687 O O . MET A 1 84 ? 7.481 -2.245 -19.549 1.00 91.94 84 MET A O 1
ATOM 691 N N . LYS A 1 85 ? 6.870 -3.818 -18.078 1.00 93.31 85 LYS A N 1
ATOM 692 C CA . LYS A 1 85 ? 7.500 -3.160 -16.924 1.00 93.31 85 LYS A CA 1
ATOM 693 C C . LYS A 1 85 ? 9.009 -3.394 -16.931 1.00 93.31 85 LYS A C 1
ATOM 695 O O . LYS A 1 85 ? 9.763 -2.463 -16.667 1.00 93.31 85 LYS A O 1
ATOM 700 N N . GLU A 1 86 ? 9.460 -4.592 -17.287 1.00 91.06 86 GLU A N 1
ATOM 701 C CA . GLU A 1 86 ? 10.884 -4.957 -17.281 1.00 91.06 86 GLU A CA 1
ATOM 702 C C . GLU A 1 86 ? 11.716 -4.184 -18.311 1.00 91.06 86 GLU A C 1
ATOM 704 O O . GLU A 1 86 ? 12.880 -3.864 -18.052 1.00 91.06 86 GLU A O 1
ATOM 709 N N . SER A 1 87 ? 11.107 -3.794 -19.432 1.00 92.19 87 SER A N 1
ATOM 710 C CA . SER A 1 87 ? 11.751 -2.955 -20.448 1.00 92.19 87 SER A CA 1
ATOM 711 C C . SER A 1 87 ? 11.896 -1.481 -20.043 1.00 92.19 87 SER A C 1
ATOM 713 O O . SER A 1 87 ? 12.638 -0.736 -20.684 1.00 92.19 87 SER A O 1
ATOM 715 N N . LYS A 1 88 ? 11.221 -1.027 -18.976 1.00 91.81 88 LYS A N 1
ATOM 716 C CA . LYS A 1 88 ? 11.255 0.376 -18.545 1.00 91.81 88 LYS A CA 1
ATOM 717 C C . LYS A 1 88 ? 12.368 0.624 -17.531 1.00 91.81 88 LYS A C 1
ATOM 719 O O . LYS A 1 88 ? 12.372 0.053 -16.442 1.00 91.81 88 LYS A O 1
ATOM 724 N N . ALA A 1 89 ? 13.213 1.617 -17.820 1.00 94.00 89 ALA A N 1
ATOM 725 C CA . ALA A 1 89 ? 14.287 2.073 -16.929 1.00 94.00 89 ALA A CA 1
ATOM 726 C C . ALA A 1 89 ? 13.805 2.415 -15.503 1.00 94.00 89 ALA A C 1
ATOM 728 O O . ALA A 1 89 ? 14.529 2.214 -14.531 1.00 94.00 89 ALA A O 1
ATOM 729 N N . TYR A 1 90 ? 12.559 2.883 -15.358 1.00 94.31 90 TYR A N 1
ATOM 730 C CA . TYR A 1 90 ? 11.959 3.176 -14.055 1.00 94.31 90 TYR A CA 1
ATOM 731 C C . TYR A 1 90 ? 11.989 1.979 -13.089 1.00 94.31 90 TYR A C 1
ATOM 733 O O . TYR A 1 90 ? 12.268 2.177 -11.910 1.00 94.31 90 TYR A O 1
ATOM 741 N N . TYR A 1 91 ? 11.749 0.752 -13.567 1.00 93.69 91 TYR A N 1
ATOM 742 C CA . TYR A 1 91 ? 11.733 -0.453 -12.725 1.00 93.69 91 TYR A CA 1
ATOM 743 C C . TYR A 1 91 ? 13.112 -1.110 -12.572 1.00 93.69 91 TYR A C 1
ATOM 745 O O . TYR A 1 91 ? 13.239 -2.145 -11.925 1.00 93.69 91 TYR A O 1
ATOM 753 N N . GLN A 1 92 ? 14.152 -0.499 -13.138 1.00 92.00 92 GLN A N 1
ATOM 754 C CA . GLN A 1 92 ? 15.546 -0.934 -13.002 1.00 92.00 92 GLN A CA 1
ATOM 755 C C . GLN A 1 92 ? 16.318 -0.071 -11.988 1.00 92.00 92 GLN A C 1
ATOM 757 O O . GLN A 1 92 ? 17.497 -0.304 -11.727 1.00 92.00 92 GLN A O 1
ATOM 762 N N . ARG A 1 93 ? 15.664 0.942 -11.402 1.00 93.38 93 ARG A N 1
ATOM 763 C CA . ARG A 1 93 ? 16.265 1.825 -10.394 1.00 93.38 93 ARG A CA 1
ATOM 764 C C . ARG 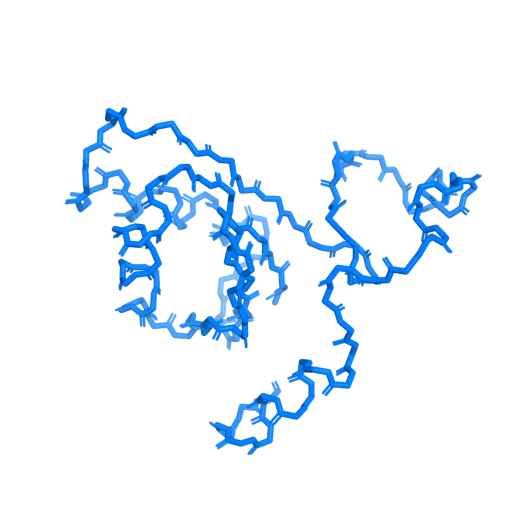A 1 93 ? 16.371 1.146 -9.025 1.00 93.38 93 ARG A C 1
ATOM 766 O O . ARG A 1 93 ? 15.849 0.060 -8.787 1.00 93.38 93 ARG A O 1
ATOM 773 N N . LYS A 1 94 ? 16.997 1.843 -8.074 1.00 94.62 94 LYS A N 1
ATOM 774 C CA . LYS A 1 94 ? 17.047 1.424 -6.666 1.00 94.62 94 LYS A CA 1
ATOM 775 C C . LYS A 1 94 ? 15.635 1.210 -6.097 1.00 94.62 94 LYS A C 1
ATOM 777 O O . LYS A 1 94 ? 14.780 2.089 -6.223 1.00 94.62 94 LYS A O 1
ATOM 782 N N . LYS A 1 95 ? 15.438 0.072 -5.421 1.00 96.12 95 LYS A N 1
ATOM 783 C CA . LYS A 1 95 ? 14.188 -0.289 -4.741 1.00 96.12 95 LYS A CA 1
ATOM 784 C C . LYS A 1 95 ? 13.769 0.785 -3.735 1.00 96.12 95 LYS A C 1
ATOM 786 O O . LYS A 1 95 ? 14.598 1.289 -2.975 1.00 96.12 95 LYS A O 1
ATOM 791 N N . ASP A 1 96 ? 12.476 1.094 -3.716 1.00 96.50 96 ASP A N 1
ATOM 792 C CA . ASP A 1 96 ? 11.877 1.946 -2.691 1.00 96.50 96 ASP A CA 1
ATOM 793 C C . ASP A 1 96 ? 11.706 1.188 -1.373 1.00 96.50 96 ASP A C 1
ATOM 795 O O . ASP A 1 96 ? 11.824 1.819 -0.331 1.00 96.50 96 ASP A O 1
ATOM 799 N N . LEU A 1 97 ? 11.493 -0.134 -1.413 1.00 96.62 97 LEU A N 1
ATOM 800 C CA . LEU A 1 97 ? 11.562 -1.092 -0.305 1.00 96.62 97 LEU A CA 1
ATOM 801 C C . LEU A 1 97 ? 12.404 -2.295 -0.747 1.00 96.62 97 LEU A C 1
ATOM 803 O O . LEU A 1 97 ? 12.033 -2.998 -1.684 1.00 96.62 97 LEU A O 1
ATOM 807 N N . SER A 1 98 ? 13.554 -2.508 -0.112 1.00 96.00 98 SER A N 1
ATOM 808 C CA . SER A 1 98 ? 14.440 -3.628 -0.434 1.00 96.00 98 SER A CA 1
ATOM 809 C C . SER A 1 98 ? 13.974 -4.936 0.204 1.00 96.00 98 SER A C 1
ATOM 811 O O . SER A 1 98 ? 13.325 -4.931 1.248 1.00 96.00 98 SER A O 1
ATOM 813 N N . ASP A 1 99 ? 14.356 -6.062 -0.399 1.00 95.06 99 ASP A N 1
ATOM 814 C CA . ASP A 1 99 ? 14.012 -7.387 0.131 1.00 95.06 99 ASP A CA 1
ATOM 815 C C . ASP A 1 99 ? 14.650 -7.598 1.509 1.00 95.06 99 ASP A C 1
ATOM 817 O O . ASP A 1 99 ? 14.007 -8.117 2.407 1.00 95.06 99 ASP A O 1
ATOM 821 N N . ALA A 1 100 ? 15.876 -7.105 1.717 1.00 95.44 100 ALA A N 1
ATOM 822 C CA . ALA A 1 100 ? 16.545 -7.166 3.014 1.00 95.44 100 ALA A CA 1
ATOM 823 C C . ALA A 1 100 ? 15.782 -6.396 4.106 1.00 95.44 100 ALA A C 1
ATOM 825 O O . ALA A 1 100 ? 15.666 -6.891 5.222 1.00 95.44 100 ALA A O 1
ATOM 826 N N . GLU A 1 101 ? 15.230 -5.214 3.796 1.00 95.56 101 GLU A N 1
ATOM 827 C CA . GLU A 1 101 ? 14.375 -4.473 4.739 1.00 95.56 101 GLU A CA 1
ATOM 828 C C . GLU A 1 101 ? 13.095 -5.252 5.072 1.00 95.56 101 GLU A C 1
ATOM 830 O O . GLU A 1 101 ? 12.696 -5.302 6.234 1.00 95.56 101 GLU A O 1
ATOM 835 N N . LEU A 1 102 ? 12.458 -5.861 4.067 1.00 96.06 102 LEU A N 1
ATOM 836 C CA . LEU A 1 102 ? 11.237 -6.642 4.260 1.00 96.06 102 LEU A CA 1
ATOM 837 C C . LEU A 1 102 ? 11.493 -7.907 5.088 1.00 96.06 102 LEU A C 1
ATOM 839 O O . LEU A 1 102 ? 10.777 -8.162 6.053 1.00 96.06 102 LEU A O 1
ATOM 843 N N . GLU A 1 103 ? 12.517 -8.678 4.739 1.00 95.56 103 GLU A N 1
ATOM 844 C CA . GLU A 1 103 ? 12.845 -9.933 5.417 1.00 95.56 103 GLU A CA 1
ATOM 845 C C . GLU A 1 103 ? 13.339 -9.690 6.846 1.00 95.56 103 GLU A C 1
ATOM 847 O O . GLU A 1 103 ? 12.908 -10.383 7.767 1.00 95.56 103 GLU A O 1
ATOM 852 N N . ALA A 1 104 ? 14.149 -8.649 7.076 1.00 95.88 104 ALA A N 1
ATOM 853 C CA . ALA A 1 104 ? 14.530 -8.249 8.431 1.00 95.88 104 ALA A CA 1
ATOM 854 C C . ALA A 1 104 ? 13.302 -7.888 9.282 1.00 95.88 104 ALA A C 1
ATOM 856 O O . ALA A 1 104 ? 13.216 -8.281 10.447 1.00 95.88 104 ALA A O 1
ATOM 857 N N . TYR A 1 105 ? 12.325 -7.180 8.702 1.00 95.69 105 TYR A N 1
ATOM 858 C CA . TYR A 1 105 ? 11.086 -6.848 9.400 1.00 95.69 105 TYR A CA 1
ATOM 859 C C . TYR A 1 105 ? 10.269 -8.099 9.738 1.00 95.69 105 TYR A C 1
ATOM 861 O O . TYR A 1 105 ? 9.849 -8.255 10.887 1.00 95.69 105 TYR A O 1
ATOM 869 N N . LYS A 1 106 ? 10.073 -9.004 8.771 1.00 94.56 106 LYS A N 1
ATOM 870 C CA . LYS A 1 106 ? 9.337 -10.257 8.982 1.00 94.56 106 LYS A CA 1
ATOM 871 C C . LYS A 1 106 ? 9.965 -11.114 10.074 1.00 94.56 106 LYS A C 1
ATOM 873 O O . LYS A 1 106 ? 9.252 -11.567 10.963 1.00 94.56 106 LYS A O 1
ATOM 878 N N . GLN A 1 107 ? 11.288 -11.274 10.058 1.00 95.00 107 GLN A N 1
ATOM 879 C CA . GLN A 1 107 ? 12.013 -12.031 11.081 1.00 95.00 107 GLN A CA 1
ATOM 880 C C . GLN A 1 107 ? 11.841 -11.414 12.472 1.00 95.00 107 GLN A C 1
ATOM 882 O O . GLN A 1 107 ? 11.536 -12.128 13.426 1.00 95.00 107 GLN A O 1
ATOM 887 N N . ALA A 1 108 ? 11.967 -10.088 12.585 1.00 94.69 108 ALA A N 1
ATOM 888 C CA . ALA A 1 108 ? 11.794 -9.382 13.854 1.00 94.69 108 ALA A CA 1
ATOM 889 C C . ALA A 1 108 ? 10.373 -9.515 14.438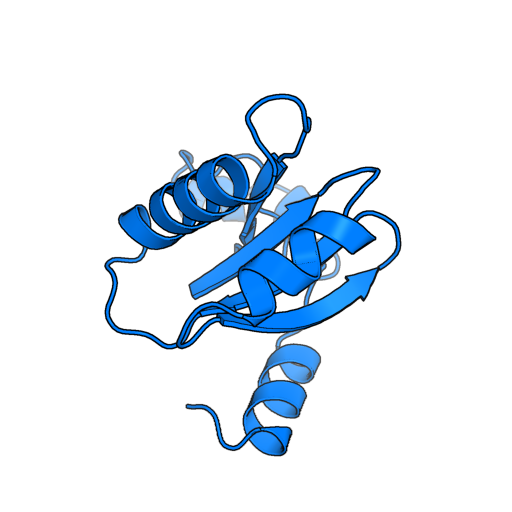 1.00 94.69 108 ALA A C 1
ATOM 891 O O . ALA A 1 108 ? 10.207 -9.447 15.653 1.00 94.69 108 ALA A O 1
ATOM 892 N N . HIS A 1 109 ? 9.365 -9.729 13.586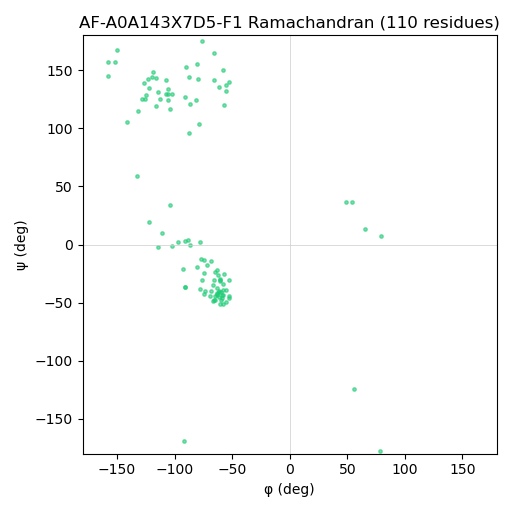 1.00 91.75 109 HIS A N 1
ATOM 893 C CA . HIS A 1 109 ? 7.952 -9.807 13.972 1.00 91.75 109 HIS A CA 1
ATOM 894 C C . HIS A 1 109 ? 7.358 -11.220 13.828 1.00 91.75 109 HIS A C 1
ATOM 896 O O . HIS A 1 109 ? 6.148 -11.380 13.959 1.00 91.75 109 HIS A O 1
ATOM 902 N N . GLN A 1 110 ? 8.191 -12.242 13.581 1.00 91.69 110 GLN A N 1
ATOM 903 C CA . GLN A 1 110 ? 7.786 -13.648 13.404 1.00 91.69 110 GLN A CA 1
ATOM 904 C C . GLN A 1 110 ? 6.698 -13.843 12.329 1.00 91.69 110 GLN A C 1
ATOM 906 O O . GLN A 1 110 ? 5.807 -14.684 12.457 1.00 91.69 110 GLN A O 1
ATOM 911 N N . LEU A 1 111 ? 6.776 -13.051 11.260 1.00 86.75 111 LEU A N 1
ATOM 912 C CA . LEU A 1 111 ? 5.866 -13.105 10.118 1.00 86.75 111 LEU A CA 1
ATOM 913 C C . LEU A 1 111 ? 6.404 -14.071 9.055 1.00 86.75 111 LEU A C 1
ATOM 915 O O . LEU A 1 111 ? 7.613 -14.292 8.964 1.00 86.75 111 LEU A O 1
ATOM 919 N N . LYS A 1 112 ? 5.494 -14.649 8.268 1.00 69.50 112 LYS A N 1
ATOM 920 C CA . LYS A 1 112 ? 5.836 -15.544 7.153 1.00 69.50 112 LYS A CA 1
ATOM 921 C C . LYS A 1 112 ? 6.254 -14.764 5.900 1.00 69.50 112 LYS A C 1
ATOM 923 O O . LYS A 1 112 ? 5.981 -13.549 5.811 1.00 69.50 112 LYS A O 1
#